Protein AF-A0A7J6HLE2-F1 (afdb_monomer)

Foldseek 3Di:
DDEDELCVLVPDDLCDAEDACAPVLHADENDQNNQQSQRHAYYHHAPNQRYEYEHDPDHGNYQHAYEHHHNYQYDYALCNQVRNVRHAYYECHNYPPPPPRVDVSSCVNNPRHNYYDYDD

Sequence (120 aa):
MSSTSPDSFMNLSTSLTSLHLSKTHLQGKLPENVLTLPNLQQLDLSYNTNLNGSFPQYNWSSPLKVLNLTDTGVVIDPYLCRKFKYLQVISLSGSNFNSVQLSPTFLDNCTQITSLDHFK

Secondary structure (DSSP, 8-state):
-PPPPGGGGGG--TT--EEE-TTS---EEPPGGGGG-TT--EEE-TT-TTEEEE--SS-------EEE-TT-EEEPPTTHHHH-TT--EEE-TTS---TT---THHHHT-TT--EEE---

Mean predicted aligned error: 8.01 Å

InterPro domains:
  IPR001611 Leucine-rich repeat [PF00560] (15-34)
  IPR032675 Leucine-rich repeat domain superfamily [G3DSA:3.80.10.10] (1-117)
  IPR046956 Receptor-like protein 23-like [PTHR48061] (1-117)

Solvent-accessible surface area (backbone atoms only — not comparable to full-atom values): 6534 Å² total; per-residue (Å²): 134,83,70,43,58,45,71,65,50,78,77,60,62,64,80,42,39,68,45,80,50,54,62,50,53,34,40,48,54,61,57,68,62,64,52,42,28,62,46,24,27,34,42,32,45,22,52,11,62,57,21,23,45,57,67,70,93,70,78,69,58,29,58,32,26,36,42,33,38,26,31,14,40,49,39,80,54,53,62,51,34,74,62,38,81,53,31,26,36,43,34,51,29,71,28,64,71,69,95,79,51,84,47,82,65,36,56,77,55,36,90,53,58,78,44,74,50,79,62,131

Nearest PDB structures (foldseek):
  5o0p-assembly2_B  TM=5.566E-01  e=3.408E-01  Mus musculus
  5xjx-assembly1_A  TM=4.684E-01  e=3.028E-01  Arabidopsis thaliana
  9fp6-assembly1_F  TM=5.080E-01  e=5.799E-01  Nicotiana benthamiana
  8rfh-assembly1_B  TM=6.473E-01  e=3.217E+00  Nicotiana benthamiana
  8xuq-assembly1_G  TM=5.013E-01  e=1.178E+00  Solanum lycopersicum

Organism: Cannabis sativa (NCBI:txid3483)

Radius of gyration: 13.58 Å; Cα contacts (8 Å, |Δi|>4): 259; chains: 1; bounding box: 22×38×29 Å

Structure (mmCIF, N/CA/C/O backbone):
data_AF-A0A7J6HLE2-F1
#
_entry.id   AF-A0A7J6HLE2-F1
#
loop_
_atom_site.group_PDB
_atom_site.id
_atom_site.type_symbol
_atom_site.label_atom_id
_atom_site.label_alt_id
_atom_site.label_comp_id
_atom_site.label_asym_id
_atom_site.label_entity_id
_atom_site.label_seq_id
_atom_site.pdbx_PDB_ins_code
_atom_site.Cartn_x
_atom_site.Cartn_y
_atom_site.Cartn_z
_atom_site.occupancy
_atom_site.B_iso_or_equiv
_atom_site.auth_seq_id
_atom_site.auth_comp_id
_atom_site.auth_asym_id
_atom_site.auth_atom_id
_atom_site.pdbx_PDB_model_num
ATOM 1 N N . MET A 1 1 ? 1.618 19.170 -18.648 1.00 43.53 1 MET A N 1
ATOM 2 C CA . MET A 1 1 ? 1.158 17.945 -17.961 1.00 43.53 1 MET A CA 1
ATOM 3 C C . MET A 1 1 ? 1.829 17.929 -16.600 1.00 43.53 1 MET A C 1
ATOM 5 O O . MET A 1 1 ? 3.049 18.002 -16.565 1.00 43.53 1 MET A O 1
ATOM 9 N N . SER A 1 2 ? 1.068 17.984 -15.506 1.00 59.25 2 SER A N 1
ATOM 10 C CA . SER A 1 2 ? 1.622 17.986 -14.146 1.00 59.25 2 SER A CA 1
ATOM 11 C C . SER A 1 2 ? 1.911 16.551 -13.716 1.00 59.25 2 SER A C 1
ATOM 13 O O . SER A 1 2 ? 0.985 15.747 -13.644 1.00 59.25 2 SER A O 1
ATOM 15 N N . SER A 1 3 ? 3.173 16.227 -13.449 1.00 63.03 3 SER A N 1
ATOM 16 C CA . SER A 1 3 ? 3.529 14.999 -12.744 1.00 63.03 3 SER A CA 1
ATOM 17 C C . SER A 1 3 ? 3.412 15.234 -11.240 1.00 63.03 3 SER A C 1
ATOM 19 O O . SER A 1 3 ? 3.841 16.267 -10.723 1.00 63.03 3 SER A O 1
ATOM 21 N N . THR A 1 4 ? 2.810 14.285 -10.531 1.00 66.69 4 THR A N 1
ATOM 22 C CA . THR A 1 4 ? 2.698 14.355 -9.072 1.00 66.69 4 THR A CA 1
ATOM 23 C C . THR A 1 4 ? 3.941 13.722 -8.460 1.00 66.69 4 THR A C 1
ATOM 25 O O . THR A 1 4 ? 4.216 12.543 -8.691 1.00 66.69 4 THR A O 1
ATOM 28 N N . SER A 1 5 ? 4.712 14.506 -7.698 1.00 73.75 5 SER A N 1
ATOM 29 C CA . SER A 1 5 ? 5.855 13.972 -6.950 1.00 73.75 5 SER A CA 1
ATOM 30 C C . SER A 1 5 ? 5.361 13.102 -5.788 1.00 73.75 5 SER A C 1
ATOM 32 O O . SER A 1 5 ? 4.410 13.502 -5.103 1.00 73.75 5 SER A O 1
ATOM 34 N N . PRO A 1 6 ? 6.026 11.972 -5.492 1.00 62.03 6 PRO A N 1
ATOM 35 C CA . PRO A 1 6 ? 5.777 11.213 -4.277 1.00 62.03 6 PRO A CA 1
ATOM 36 C C . PRO A 1 6 ? 6.068 12.005 -2.987 1.00 62.03 6 PRO A C 1
ATOM 38 O O . PRO A 1 6 ? 5.555 11.673 -1.926 1.00 62.03 6 PRO A O 1
ATOM 41 N N . ASP A 1 7 ? 6.770 13.136 -3.039 1.00 67.69 7 ASP A N 1
ATOM 42 C CA . ASP A 1 7 ? 6.886 14.026 -1.868 1.00 67.69 7 ASP A CA 1
ATOM 43 C C . ASP A 1 7 ? 5.518 14.503 -1.346 1.00 67.69 7 ASP A C 1
ATOM 45 O O . ASP A 1 7 ? 5.370 14.841 -0.172 1.00 67.69 7 ASP A O 1
ATOM 49 N N . SER A 1 8 ? 4.479 14.441 -2.186 1.00 68.94 8 SER A N 1
ATOM 50 C CA . SER A 1 8 ? 3.087 14.714 -1.806 1.00 68.94 8 SER A CA 1
ATOM 51 C C . SER A 1 8 ? 2.576 13.799 -0.682 1.00 68.94 8 SER A C 1
ATOM 53 O O . SER A 1 8 ? 1.631 14.159 0.017 1.00 68.94 8 SER A O 1
ATOM 55 N N . PHE A 1 9 ? 3.209 12.641 -0.461 1.00 71.31 9 PHE A N 1
ATOM 56 C CA . PHE A 1 9 ? 2.881 11.735 0.638 1.00 71.31 9 PHE A CA 1
ATOM 57 C C . PHE A 1 9 ? 3.367 12.258 2.009 1.00 71.31 9 PHE A C 1
ATOM 59 O O . PHE A 1 9 ? 2.854 11.819 3.036 1.00 71.31 9 PHE A O 1
ATOM 66 N N . MET A 1 10 ? 4.336 13.192 2.062 1.00 68.31 10 MET A N 1
ATOM 67 C CA . MET A 1 10 ? 4.954 13.674 3.318 1.00 68.31 10 MET A CA 1
ATOM 68 C C . MET A 1 10 ? 4.009 14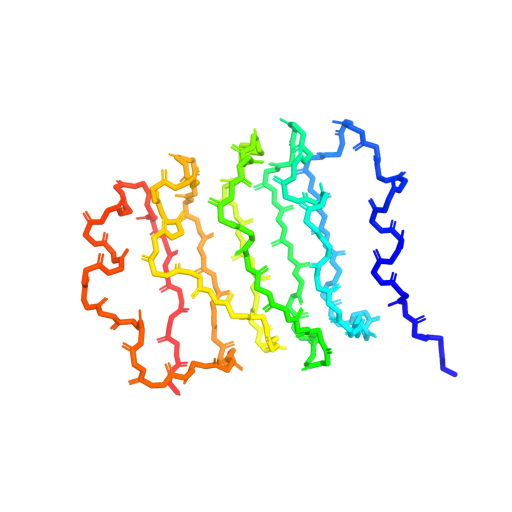.429 4.251 1.00 68.31 10 MET A C 1
ATOM 70 O O . MET A 1 10 ? 4.228 14.420 5.458 1.00 68.31 10 MET A O 1
ATOM 74 N N . ASN A 1 11 ? 2.943 15.022 3.715 1.00 73.44 11 ASN A N 1
ATOM 75 C CA . ASN A 1 11 ? 1.995 15.832 4.482 1.00 73.44 11 ASN A CA 1
ATOM 76 C C . ASN A 1 11 ? 0.611 15.180 4.604 1.00 73.44 11 ASN A C 1
ATOM 78 O O . ASN A 1 11 ? -0.380 15.866 4.857 1.00 73.44 11 ASN A O 1
ATOM 82 N N . LEU A 1 12 ? 0.512 13.864 4.390 1.00 82.00 12 LEU A N 1
ATOM 83 C CA . LEU A 1 12 ? -0.763 13.171 4.536 1.00 82.00 12 LEU A CA 1
ATOM 84 C C . LEU A 1 12 ? -1.208 13.134 5.996 1.00 82.00 12 LEU A C 1
ATOM 86 O O . LEU A 1 12 ? -0.423 12.882 6.910 1.00 82.00 12 LEU A O 1
ATOM 90 N N . SER A 1 13 ? -2.505 13.364 6.197 1.00 82.50 13 SER A N 1
ATOM 91 C CA . SER A 1 13 ? -3.113 13.321 7.521 1.00 82.50 13 SER A CA 1
ATOM 92 C C . SER A 1 13 ? -2.929 11.946 8.162 1.00 82.50 13 SER A C 1
ATOM 94 O O . SER A 1 13 ? -3.197 10.916 7.543 1.00 82.50 13 SER A O 1
ATOM 96 N N . THR A 1 14 ? -2.589 11.917 9.448 1.00 84.50 14 THR A N 1
ATOM 97 C CA . THR A 1 14 ? -2.580 10.682 10.246 1.00 84.50 14 THR A CA 1
ATOM 98 C C . THR A 1 14 ? -3.978 10.085 10.416 1.00 84.50 14 THR A C 1
ATOM 100 O O . THR A 1 14 ? -4.094 8.912 10.764 1.00 84.50 14 THR A O 1
ATOM 103 N N . SER A 1 15 ? -5.041 10.853 10.143 1.00 88.69 15 SER A N 1
ATOM 104 C CA . SER A 1 15 ? -6.426 10.368 10.115 1.00 88.69 15 SER A CA 1
ATOM 105 C C . SER A 1 15 ? -6.818 9.675 8.808 1.00 88.69 15 SER A C 1
ATOM 107 O O . SER A 1 15 ? -7.920 9.135 8.724 1.00 88.69 15 SER A O 1
ATOM 109 N N . LEU A 1 16 ? -5.958 9.697 7.783 1.00 91.50 16 LEU A N 1
ATOM 110 C CA . LEU A 1 16 ? -6.270 9.130 6.476 1.00 91.50 16 LEU A CA 1
ATOM 111 C C . LEU A 1 16 ? -6.495 7.617 6.584 1.00 91.50 16 LEU A C 1
ATOM 113 O O . LEU A 1 16 ? -5.628 6.881 7.054 1.00 91.50 16 LEU A O 1
ATOM 117 N N . THR A 1 17 ? -7.655 7.159 6.118 1.00 94.00 17 THR A N 1
ATOM 118 C CA . THR A 1 17 ? -8.030 5.738 6.129 1.00 94.00 17 THR A CA 1
ATOM 119 C C . THR A 1 17 ? -7.981 5.094 4.752 1.00 94.00 17 THR A C 1
ATOM 121 O O . THR A 1 17 ? -7.769 3.889 4.652 1.00 94.00 17 THR A O 1
ATOM 124 N N . SER A 1 18 ? -8.165 5.873 3.687 1.00 93.44 18 SER A N 1
ATOM 125 C CA . SER A 1 18 ? -8.162 5.386 2.307 1.00 93.44 18 SER A CA 1
ATOM 126 C C . SER A 1 18 ? -7.468 6.399 1.407 1.00 93.44 18 SER A C 1
ATOM 128 O O . SER A 1 18 ? -7.712 7.600 1.529 1.00 93.44 18 SER A O 1
ATOM 130 N N . LEU A 1 19 ? -6.612 5.916 0.510 1.00 92.56 19 LEU A N 1
ATOM 131 C CA . LEU A 1 19 ? -5.890 6.733 -0.456 1.00 92.56 19 LEU A CA 1
ATOM 132 C C . LEU A 1 19 ? -5.968 6.100 -1.840 1.00 92.56 19 LEU A C 1
ATOM 134 O O . LEU A 1 19 ? -5.420 5.022 -2.061 1.00 92.56 19 LEU A O 1
ATOM 138 N N . HIS A 1 20 ? -6.626 6.790 -2.768 1.00 93.50 20 HIS A N 1
ATOM 139 C CA . HIS A 1 20 ? -6.762 6.351 -4.153 1.00 93.50 20 HIS A CA 1
ATOM 140 C C . HIS A 1 20 ? -6.070 7.353 -5.072 1.00 93.50 20 HIS A C 1
ATOM 142 O O . HIS A 1 20 ? -6.513 8.491 -5.213 1.00 93.50 20 HIS A O 1
ATOM 148 N N . LEU A 1 21 ? -4.975 6.921 -5.684 1.00 91.94 21 LEU A N 1
ATOM 149 C CA . LEU A 1 21 ? -4.171 7.687 -6.632 1.00 91.94 21 LEU A CA 1
ATOM 150 C C . LEU A 1 21 ? -3.961 6.878 -7.917 1.00 91.94 21 LEU A C 1
ATOM 152 O O . LEU A 1 21 ? -2.904 6.924 -8.542 1.00 91.94 21 LEU A O 1
ATOM 156 N N . SER A 1 22 ? -4.970 6.103 -8.309 1.00 92.88 22 SER A N 1
ATOM 157 C CA . SER A 1 22 ? -4.946 5.369 -9.569 1.00 92.88 22 SER A CA 1
ATOM 158 C C . SER A 1 22 ? -4.866 6.335 -10.757 1.00 92.88 22 SER A C 1
ATOM 160 O O . SER A 1 22 ? -5.572 7.346 -10.780 1.00 92.88 22 SER A O 1
ATOM 162 N N . LYS A 1 23 ? -4.024 6.035 -11.755 1.00 92.75 23 LYS A N 1
ATOM 163 C CA . LYS A 1 23 ? -3.882 6.821 -13.005 1.00 92.75 23 LYS A CA 1
ATOM 164 C C . LYS A 1 23 ? -3.516 8.300 -12.803 1.00 92.75 23 LYS A C 1
ATOM 166 O O . LYS A 1 23 ? -3.808 9.142 -13.654 1.00 92.75 23 LYS A O 1
ATOM 171 N N . THR A 1 24 ? -2.839 8.650 -11.711 1.00 91.62 24 THR A N 1
ATOM 172 C CA . THR A 1 24 ? -2.442 10.042 -11.433 1.00 91.62 24 THR A CA 1
ATOM 173 C C . THR A 1 24 ? -1.069 10.412 -11.994 1.00 91.62 24 THR A C 1
ATOM 175 O O . THR A 1 24 ? -0.542 11.468 -11.653 1.00 91.62 24 THR A O 1
ATOM 178 N N . HIS A 1 25 ? -0.482 9.569 -12.851 1.00 89.75 25 HIS A N 1
ATOM 179 C CA . HIS A 1 25 ? 0.858 9.761 -13.421 1.00 89.75 25 HIS A CA 1
ATOM 180 C C . HIS A 1 25 ? 1.936 9.938 -12.335 1.00 89.75 25 HIS A C 1
ATOM 182 O O . HIS A 1 25 ? 2.887 10.706 -12.501 1.00 89.75 25 HIS A O 1
ATOM 188 N N . LEU A 1 26 ? 1.770 9.242 -11.202 1.00 88.50 26 LEU A N 1
ATOM 189 C CA . LEU A 1 26 ? 2.797 9.170 -10.167 1.00 88.50 26 LEU A CA 1
ATOM 190 C C . LEU A 1 26 ? 4.048 8.526 -10.757 1.00 88.50 26 LEU A C 1
ATOM 192 O O . LEU A 1 26 ? 3.983 7.536 -11.489 1.00 88.50 26 LEU A O 1
ATOM 196 N N . GLN A 1 27 ? 5.192 9.108 -10.427 1.00 87.81 27 GLN A N 1
ATOM 197 C CA . GLN A 1 27 ? 6.480 8.705 -10.967 1.00 87.81 27 GLN A CA 1
ATOM 198 C C . GLN A 1 27 ? 7.560 8.758 -9.892 1.00 87.81 27 GLN A C 1
ATOM 200 O O . GLN A 1 27 ? 7.459 9.528 -8.940 1.00 87.81 27 GLN A O 1
ATOM 205 N N . GLY A 1 28 ? 8.623 7.978 -10.073 1.00 87.00 28 GLY A N 1
ATOM 206 C CA . GLY A 1 28 ? 9.714 7.898 -9.104 1.00 87.00 28 GLY A CA 1
ATOM 207 C C . GLY A 1 28 ? 9.415 6.911 -7.980 1.00 87.00 28 GLY A C 1
ATOM 208 O O . GLY A 1 28 ? 8.582 6.022 -8.140 1.00 87.00 28 GLY A O 1
ATOM 209 N N . LYS A 1 29 ? 10.123 7.033 -6.854 1.00 85.44 29 LYS A N 1
ATOM 210 C CA . LYS A 1 29 ? 10.071 6.036 -5.778 1.00 85.44 29 LYS A CA 1
ATOM 211 C C . LYS A 1 29 ? 8.846 6.230 -4.888 1.00 85.44 29 LYS A C 1
ATOM 213 O O . LYS A 1 29 ? 8.621 7.338 -4.411 1.00 85.44 29 LYS A O 1
ATOM 218 N N . LEU A 1 30 ? 8.115 5.152 -4.607 1.00 82.94 30 LEU A N 1
ATOM 219 C CA . LEU A 1 30 ? 7.108 5.115 -3.545 1.00 82.94 30 LEU A CA 1
ATOM 220 C C . LEU A 1 30 ? 7.783 5.433 -2.197 1.00 82.94 30 LEU A C 1
ATOM 222 O O . LEU A 1 30 ? 8.685 4.692 -1.797 1.00 82.94 30 LEU A O 1
ATOM 226 N N . PRO A 1 31 ? 7.399 6.510 -1.494 1.00 75.12 31 PRO A N 1
ATOM 227 C CA . PRO A 1 31 ? 8.024 6.859 -0.236 1.00 75.12 31 PRO A CA 1
ATOM 228 C C . PRO A 1 31 ? 7.463 5.998 0.888 1.00 75.12 31 PRO A C 1
ATOM 230 O O . PRO A 1 31 ? 6.292 5.626 0.919 1.00 75.12 31 PRO A O 1
ATOM 233 N N . GLU A 1 32 ? 8.338 5.679 1.833 1.00 75.62 32 GLU A N 1
ATOM 234 C CA . GLU A 1 32 ? 8.076 4.714 2.901 1.00 75.62 32 GLU A CA 1
ATOM 235 C C . GLU A 1 32 ? 6.964 5.171 3.855 1.00 75.62 32 GLU A C 1
ATOM 237 O O . GLU A 1 32 ? 6.224 4.363 4.410 1.00 75.62 32 GLU A O 1
ATOM 242 N N . ASN A 1 33 ? 6.811 6.483 4.004 1.00 77.44 33 ASN A N 1
ATOM 243 C CA . ASN A 1 33 ? 5.898 7.125 4.939 1.00 77.44 33 ASN A CA 1
ATOM 244 C C . ASN A 1 33 ? 4.414 6.811 4.692 1.00 77.44 33 ASN A C 1
ATOM 246 O O . ASN A 1 33 ? 3.672 6.675 5.665 1.00 77.44 33 ASN A O 1
ATOM 250 N N . VAL A 1 34 ? 3.967 6.640 3.440 1.00 81.56 34 VAL A N 1
ATOM 251 C CA . VAL A 1 34 ? 2.555 6.318 3.147 1.00 81.56 34 VAL A CA 1
ATOM 252 C C . VAL A 1 34 ? 2.141 4.991 3.790 1.00 81.56 34 VAL A C 1
ATOM 254 O O . VAL A 1 34 ? 1.007 4.835 4.233 1.00 81.56 34 VAL A O 1
ATOM 257 N N . LEU A 1 35 ? 3.092 4.066 3.936 1.00 78.56 35 LEU A N 1
ATOM 258 C CA . LEU A 1 35 ? 2.898 2.747 4.540 1.00 78.56 35 LEU A CA 1
ATOM 259 C C . LEU A 1 35 ? 2.998 2.768 6.076 1.00 78.56 35 LEU A C 1
ATOM 261 O O . LEU A 1 35 ? 2.673 1.783 6.738 1.00 78.56 35 LEU A O 1
ATOM 265 N N . THR A 1 36 ? 3.427 3.894 6.650 1.00 80.94 36 THR A N 1
ATOM 266 C CA . THR A 1 36 ? 3.506 4.120 8.105 1.00 80.94 36 THR A CA 1
ATOM 267 C C . THR A 1 36 ? 2.294 4.867 8.663 1.00 80.94 36 THR A C 1
ATOM 269 O O . THR A 1 36 ? 2.198 5.076 9.873 1.00 80.94 36 THR A O 1
ATOM 272 N N . LEU A 1 37 ? 1.350 5.264 7.800 1.00 86.69 37 LEU A N 1
ATOM 273 C CA . LEU A 1 37 ? 0.139 5.964 8.215 1.00 86.69 37 LEU A CA 1
ATOM 274 C C . LEU A 1 37 ? -0.701 5.061 9.139 1.00 86.69 37 LEU A C 1
ATOM 276 O O . LEU A 1 37 ? -1.167 4.001 8.711 1.00 86.69 37 LEU A O 1
ATOM 280 N N . PRO A 1 38 ? -0.937 5.470 10.400 1.00 87.88 38 PRO A N 1
ATOM 281 C CA . PRO A 1 38 ? -1.417 4.573 11.454 1.00 87.88 38 P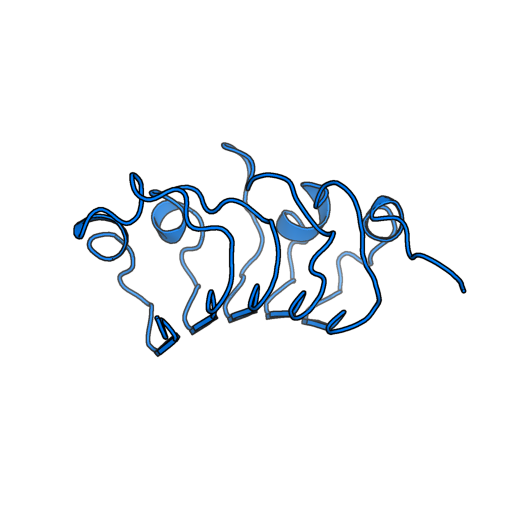RO A CA 1
ATOM 282 C C . PRO A 1 38 ? -2.869 4.126 11.271 1.00 87.88 38 PRO A C 1
ATOM 284 O O . PRO A 1 38 ? -3.290 3.156 11.890 1.00 87.88 38 PRO A O 1
ATOM 287 N N . ASN A 1 39 ? -3.637 4.826 10.435 1.00 90.69 39 ASN A N 1
ATOM 288 C CA . ASN A 1 39 ? -5.047 4.536 10.188 1.00 90.69 39 ASN A CA 1
ATOM 289 C C . ASN A 1 39 ? -5.329 4.093 8.750 1.00 90.69 39 ASN A C 1
ATOM 291 O O . ASN A 1 39 ? -6.482 3.790 8.438 1.00 90.69 39 ASN A O 1
ATOM 295 N N . LEU A 1 40 ? -4.311 4.037 7.883 1.00 91.88 40 LEU A N 1
ATOM 296 C CA . LEU A 1 40 ? -4.501 3.702 6.476 1.00 91.88 40 LEU A CA 1
ATOM 297 C C . LEU A 1 40 ? -4.915 2.233 6.341 1.00 91.88 40 LEU A C 1
ATOM 299 O O . LEU A 1 40 ? -4.229 1.340 6.828 1.00 91.88 40 LEU A O 1
ATOM 303 N N . GLN A 1 41 ? -6.049 1.999 5.688 1.00 92.94 41 GLN A N 1
ATOM 304 C CA . GLN A 1 41 ? -6.655 0.687 5.465 1.00 92.94 41 GLN A CA 1
ATOM 305 C C . GLN A 1 41 ? -6.732 0.331 3.979 1.00 92.94 41 GLN A C 1
ATOM 307 O O . GLN A 1 41 ? -6.702 -0.853 3.647 1.00 92.94 41 GLN A O 1
ATOM 312 N N . GLN A 1 42 ? -6.826 1.324 3.092 1.00 93.69 42 GLN A N 1
ATOM 313 C CA . GLN A 1 42 ? -6.911 1.108 1.648 1.00 93.69 42 GLN A CA 1
ATOM 314 C C . GLN A 1 42 ? -5.902 1.986 0.916 1.00 93.69 42 GLN A C 1
ATOM 316 O O . GLN A 1 42 ? -5.854 3.197 1.136 1.00 93.69 42 GLN A O 1
ATOM 321 N N . LEU A 1 43 ? -5.111 1.370 0.042 1.00 92.12 43 LEU A N 1
ATOM 322 C CA . LEU A 1 43 ? -4.140 2.053 -0.799 1.00 92.12 43 LEU A CA 1
ATOM 323 C C . LEU A 1 43 ? -4.264 1.548 -2.235 1.00 92.12 43 LEU A C 1
ATOM 325 O O . LEU A 1 43 ? -3.982 0.383 -2.514 1.00 92.12 43 LEU A O 1
ATOM 329 N N . ASP A 1 44 ? -4.657 2.440 -3.138 1.00 93.62 44 ASP A N 1
ATOM 330 C CA . ASP A 1 44 ? -4.703 2.176 -4.573 1.00 93.62 44 ASP A CA 1
ATOM 331 C C . ASP A 1 44 ? -3.752 3.121 -5.308 1.00 93.62 44 ASP A C 1
ATOM 333 O O . ASP A 1 44 ? -3.967 4.333 -5.346 1.00 93.62 44 ASP A O 1
ATOM 337 N N . LEU A 1 45 ? -2.693 2.553 -5.883 1.00 92.12 45 LEU A N 1
ATOM 338 C CA . LEU A 1 45 ? -1.697 3.253 -6.696 1.00 92.12 45 LEU A CA 1
ATOM 339 C C . LEU A 1 45 ? -1.662 2.716 -8.129 1.00 92.12 45 LEU A C 1
ATOM 341 O O . LEU A 1 45 ? -0.681 2.935 -8.841 1.00 92.12 45 LEU A O 1
ATOM 345 N N . SER A 1 46 ? -2.705 1.999 -8.545 1.00 92.56 46 SER A N 1
ATOM 346 C CA . SER A 1 46 ? -2.737 1.297 -9.823 1.00 92.56 46 SER A CA 1
ATOM 347 C C . SER A 1 46 ? -2.546 2.218 -11.032 1.00 92.56 46 SER A C 1
ATOM 349 O O . SER A 1 46 ? -2.854 3.411 -10.998 1.00 92.56 46 SER A O 1
ATOM 351 N N . TYR A 1 47 ? -2.048 1.657 -12.134 1.00 92.62 47 TYR A N 1
ATOM 352 C CA . TYR A 1 47 ? -1.843 2.348 -13.407 1.00 92.62 47 TYR A CA 1
ATOM 353 C C . TYR A 1 47 ? -0.949 3.594 -13.295 1.00 92.62 47 TYR A C 1
ATOM 355 O O . TYR A 1 47 ? -1.144 4.591 -13.995 1.00 92.62 47 TYR A O 1
ATOM 363 N N . ASN A 1 48 ? 0.044 3.541 -12.409 1.00 91.19 48 ASN A N 1
ATOM 364 C CA . ASN A 1 48 ? 1.143 4.497 -12.358 1.00 91.19 48 ASN A CA 1
ATOM 365 C C . ASN A 1 48 ? 2.422 3.779 -12.791 1.00 91.19 48 ASN A C 1
ATOM 367 O O . ASN A 1 48 ? 3.258 3.403 -11.974 1.00 91.19 48 ASN A O 1
ATOM 371 N N . THR A 1 49 ? 2.575 3.577 -14.097 1.00 90.25 49 THR A N 1
ATOM 372 C CA . THR A 1 49 ? 3.630 2.726 -14.678 1.00 90.25 49 THR A CA 1
ATOM 373 C C . THR A 1 49 ? 5.050 3.211 -14.377 1.00 90.25 49 THR A C 1
ATOM 375 O O . THR A 1 49 ? 5.985 2.416 -14.351 1.00 90.25 49 THR A O 1
ATOM 378 N N . ASN A 1 50 ? 5.216 4.513 -14.128 1.00 89.19 50 ASN A N 1
ATOM 379 C CA . ASN A 1 50 ? 6.501 5.134 -13.796 1.00 89.19 50 ASN A CA 1
ATOM 380 C C . ASN A 1 50 ? 6.776 5.189 -12.282 1.00 89.19 50 ASN A C 1
ATOM 382 O O . ASN A 1 50 ? 7.839 5.667 -11.872 1.00 89.19 50 ASN A O 1
ATOM 386 N N . LEU A 1 51 ? 5.831 4.739 -11.449 1.00 88.56 51 LEU A N 1
ATOM 387 C CA . LEU A 1 51 ? 6.033 4.563 -10.016 1.00 88.56 51 LEU A CA 1
ATOM 388 C C . LEU A 1 51 ? 6.884 3.313 -9.799 1.00 88.56 51 LEU A C 1
ATOM 390 O O . LEU A 1 51 ? 6.541 2.231 -10.261 1.00 88.56 51 LEU A O 1
ATOM 394 N N . ASN A 1 52 ? 7.994 3.460 -9.092 1.00 85.62 52 ASN A N 1
ATOM 395 C CA . ASN A 1 52 ? 8.939 2.395 -8.806 1.00 85.62 52 ASN A CA 1
ATOM 396 C C . ASN A 1 52 ? 9.347 2.412 -7.329 1.00 85.62 52 ASN A C 1
ATOM 398 O O . ASN A 1 52 ? 8.757 3.107 -6.502 1.00 85.62 52 ASN A O 1
ATOM 402 N N . GLY A 1 53 ? 10.353 1.617 -6.983 1.00 79.06 53 GLY A N 1
ATOM 403 C CA . GLY A 1 53 ? 10.841 1.484 -5.618 1.00 79.06 53 GLY A CA 1
ATOM 404 C C . GLY A 1 53 ? 10.470 0.138 -5.021 1.00 79.06 53 GLY A C 1
ATOM 405 O O . GLY A 1 53 ? 9.986 -0.758 -5.709 1.00 79.06 53 GLY A O 1
ATOM 406 N N . SER A 1 54 ? 10.753 -0.008 -3.739 1.00 73.56 54 SER A N 1
ATOM 407 C CA . SER A 1 54 ? 10.558 -1.250 -3.010 1.00 73.56 54 SER A CA 1
ATOM 408 C C . SER A 1 54 ? 9.915 -0.959 -1.675 1.00 73.56 54 SER A C 1
ATOM 410 O O . SER A 1 54 ? 10.171 0.064 -1.044 1.00 73.56 54 SER A O 1
ATOM 412 N N . PHE A 1 55 ? 9.135 -1.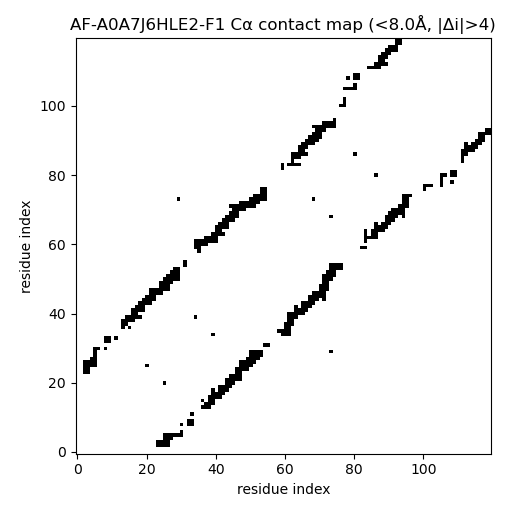919 -1.222 1.00 72.06 55 PHE A N 1
ATOM 413 C CA . PHE A 1 55 ? 8.622 -1.957 0.131 1.00 72.06 55 PHE A CA 1
ATOM 414 C C . PHE A 1 55 ? 9.782 -2.004 1.148 1.00 72.06 55 PHE A C 1
ATOM 416 O O . PHE A 1 55 ? 10.632 -2.892 1.042 1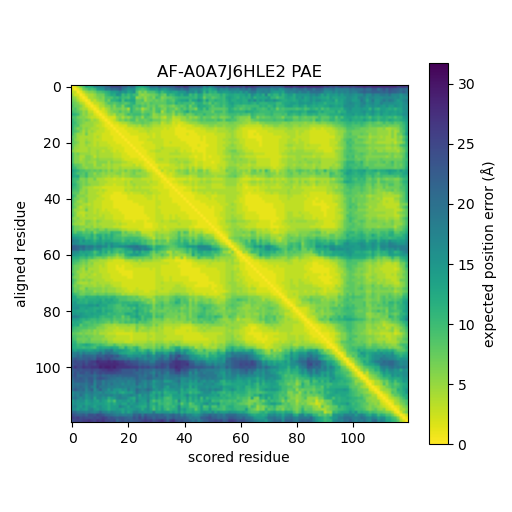.00 72.06 55 PHE A O 1
ATOM 423 N N . PRO A 1 56 ? 9.864 -1.072 2.120 1.00 62.94 56 PRO A N 1
ATOM 424 C CA . PRO A 1 56 ? 10.972 -1.047 3.068 1.00 62.94 56 PRO A CA 1
ATOM 425 C C . PRO A 1 56 ? 10.988 -2.286 3.964 1.00 62.94 56 PRO A C 1
ATOM 427 O O . PRO A 1 56 ? 9.959 -2.910 4.254 1.00 62.94 56 PRO A O 1
ATOM 430 N N . GLN A 1 57 ? 12.184 -2.659 4.424 1.00 61.03 57 GLN A N 1
ATOM 431 C CA . GLN A 1 57 ? 12.362 -3.865 5.232 1.00 61.03 57 GLN A CA 1
ATOM 432 C C . GLN A 1 57 ? 11.775 -3.752 6.650 1.00 61.03 57 GLN A C 1
ATOM 434 O O . GLN A 1 57 ? 11.437 -4.786 7.225 1.00 61.03 57 GLN A O 1
ATOM 439 N N . TYR A 1 58 ? 11.577 -2.538 7.179 1.00 58.72 58 TYR A N 1
ATOM 440 C CA . TYR A 1 58 ? 11.252 -2.298 8.589 1.00 58.72 58 TYR A CA 1
ATOM 441 C C . TYR A 1 58 ? 10.069 -1.319 8.774 1.00 58.72 58 TYR A C 1
ATOM 443 O O . TYR A 1 58 ? 9.792 -0.503 7.900 1.00 58.72 58 TYR A O 1
ATOM 451 N N . ASN A 1 59 ? 9.404 -1.398 9.937 1.00 58.34 59 ASN A N 1
ATOM 452 C CA . ASN A 1 59 ? 8.453 -0.414 10.496 1.00 58.34 59 ASN A CA 1
ATOM 453 C C . ASN A 1 59 ? 7.096 -0.222 9.798 1.00 58.34 59 ASN A C 1
ATOM 455 O O . ASN A 1 59 ? 6.712 0.902 9.483 1.00 58.34 59 ASN A O 1
ATOM 459 N N . TRP A 1 60 ? 6.322 -1.293 9.601 1.00 70.50 60 TRP A N 1
ATOM 460 C CA . TRP A 1 60 ? 4.942 -1.155 9.110 1.00 70.50 60 TRP A CA 1
ATOM 461 C C . TRP A 1 60 ? 3.963 -1.179 10.271 1.00 70.50 60 TRP A C 1
ATOM 463 O O . TRP A 1 60 ? 3.857 -2.168 10.994 1.00 70.50 60 TRP A O 1
ATOM 473 N N . SER A 1 61 ? 3.265 -0.065 10.443 1.00 68.19 61 SER A N 1
ATOM 474 C CA . SER A 1 61 ? 2.244 0.138 11.473 1.00 68.19 61 SER A CA 1
ATOM 475 C C . SER A 1 61 ? 0.845 0.305 10.886 1.00 68.19 61 SER A C 1
ATOM 477 O O . SER A 1 61 ? -0.129 0.286 11.637 1.00 68.19 61 SER A O 1
ATOM 479 N N . SER A 1 62 ? 0.727 0.465 9.565 1.00 78.88 62 SER A N 1
ATOM 480 C CA . SER A 1 62 ? -0.561 0.662 8.910 1.00 78.88 62 SER A CA 1
ATOM 481 C C . SER A 1 62 ? -1.441 -0.594 9.035 1.00 78.88 62 SER A C 1
ATOM 483 O O . SER A 1 62 ? -0.984 -1.703 8.733 1.00 78.88 62 SER A O 1
ATOM 485 N N . PRO A 1 63 ? -2.721 -0.453 9.430 1.00 88.25 63 PRO A N 1
ATOM 486 C CA . PRO A 1 63 ? -3.703 -1.535 9.445 1.00 88.25 63 PRO A CA 1
ATOM 487 C C . PRO A 1 63 ? -4.242 -1.819 8.031 1.00 88.25 63 PRO A C 1
ATOM 489 O O . PRO A 1 63 ? -5.453 -1.951 7.836 1.00 88.25 63 PRO A O 1
ATOM 492 N N . LEU A 1 64 ? -3.349 -1.878 7.037 1.00 88.38 64 LEU A N 1
ATOM 493 C CA . LEU A 1 64 ? -3.699 -1.990 5.627 1.00 88.38 64 LEU A CA 1
ATOM 494 C C . LEU A 1 64 ? -4.441 -3.303 5.355 1.00 88.38 64 LEU A C 1
ATOM 496 O O . LEU A 1 64 ? -3.964 -4.382 5.705 1.00 88.38 64 LEU A O 1
ATOM 500 N N . LYS A 1 65 ? -5.605 -3.191 4.714 1.00 90.19 65 LYS A N 1
ATOM 501 C CA . LYS A 1 65 ? -6.485 -4.302 4.325 1.00 90.19 65 LYS A CA 1
ATOM 502 C C . LYS A 1 65 ? -6.517 -4.506 2.819 1.00 90.19 65 LYS A C 1
ATOM 504 O O . LYS A 1 65 ? -6.606 -5.644 2.368 1.00 90.19 65 LYS A O 1
ATOM 509 N N . VAL A 1 66 ? -6.448 -3.415 2.059 1.00 90.75 66 VAL A N 1
ATOM 510 C CA . VAL A 1 66 ? -6.538 -3.421 0.597 1.00 90.75 66 VAL A CA 1
ATOM 511 C C . VAL A 1 66 ? -5.324 -2.712 0.016 1.00 90.75 66 VAL A C 1
ATOM 513 O O . VAL A 1 66 ? -5.067 -1.553 0.348 1.00 90.75 66 VAL A O 1
ATOM 516 N N . LEU A 1 67 ? -4.597 -3.408 -0.857 1.00 88.94 67 LEU A N 1
ATOM 517 C CA . LEU A 1 67 ? -3.444 -2.881 -1.580 1.00 88.94 67 LEU A CA 1
ATOM 518 C C . LEU A 1 67 ? -3.573 -3.186 -3.074 1.00 88.94 67 LEU A C 1
ATOM 520 O O . LEU A 1 67 ? -3.525 -4.347 -3.478 1.00 88.94 67 LEU A O 1
ATOM 524 N N . ASN A 1 68 ? -3.689 -2.146 -3.895 1.00 90.50 68 ASN A N 1
ATOM 525 C CA . ASN A 1 68 ? -3.715 -2.274 -5.348 1.00 90.50 68 ASN A CA 1
ATOM 526 C C . ASN A 1 68 ? -2.505 -1.573 -5.973 1.00 90.50 68 ASN A C 1
ATOM 528 O O . ASN A 1 68 ? -2.339 -0.358 -5.857 1.00 90.50 68 ASN A O 1
ATOM 532 N N . LEU A 1 69 ? -1.665 -2.362 -6.639 1.00 88.62 69 LEU A N 1
ATOM 533 C CA . LEU A 1 69 ? -0.435 -1.931 -7.307 1.00 88.62 69 LEU A CA 1
ATOM 534 C C . LEU A 1 69 ? -0.401 -2.355 -8.777 1.00 88.62 69 LEU A C 1
ATOM 536 O O . LEU A 1 69 ? 0.670 -2.355 -9.387 1.00 88.62 69 LEU A O 1
ATOM 540 N N . THR A 1 70 ? -1.563 -2.703 -9.333 1.00 89.75 70 THR A N 1
ATOM 541 C CA . THR A 1 70 ? -1.725 -3.098 -10.736 1.00 89.75 70 THR A CA 1
ATOM 542 C C . THR A 1 70 ? -1.034 -2.098 -11.664 1.00 89.75 70 THR A C 1
ATOM 544 O O . THR A 1 70 ? -1.209 -0.896 -11.482 1.00 89.75 70 THR A O 1
ATOM 547 N N . ASP A 1 71 ? -0.260 -2.560 -12.644 1.00 90.00 71 ASP A N 1
ATOM 548 C CA . ASP A 1 71 ? 0.468 -1.716 -13.605 1.00 90.00 71 ASP A CA 1
ATOM 549 C C . ASP A 1 71 ? 1.359 -0.641 -12.941 1.00 90.00 71 ASP A C 1
ATOM 551 O O . ASP A 1 71 ? 1.341 0.543 -13.298 1.00 90.00 71 ASP A O 1
ATOM 555 N N . THR A 1 72 ? 2.154 -1.053 -11.948 1.00 88.06 72 THR A N 1
ATOM 556 C CA . THR A 1 72 ? 3.213 -0.232 -11.334 1.00 88.06 72 THR A CA 1
ATOM 557 C C . THR A 1 72 ? 4.572 -0.933 -11.393 1.00 88.06 72 THR A C 1
ATOM 559 O O . THR A 1 72 ? 4.668 -2.158 -11.430 1.00 88.06 72 THR A O 1
ATOM 562 N N . GLY A 1 73 ? 5.659 -0.164 -11.356 1.00 86.88 73 GLY A N 1
ATOM 563 C CA . GLY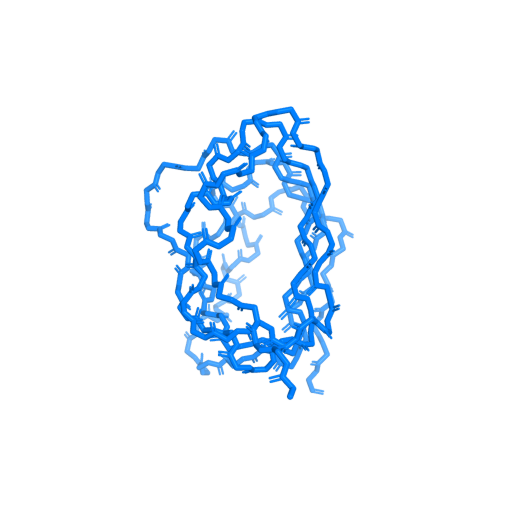 A 1 73 ? 7.027 -0.679 -11.255 1.00 86.88 73 GLY A CA 1
ATOM 564 C C . GLY A 1 73 ? 7.491 -0.955 -9.819 1.00 86.88 73 GLY A C 1
ATOM 565 O O . GLY A 1 73 ? 8.698 -1.056 -9.589 1.00 86.88 73 GLY A O 1
ATOM 566 N N . VAL A 1 74 ? 6.580 -1.005 -8.839 1.00 82.50 74 VAL A N 1
ATOM 567 C CA . VAL A 1 74 ? 6.922 -1.229 -7.426 1.00 82.50 74 VAL A CA 1
ATOM 568 C C . VAL A 1 74 ? 7.267 -2.701 -7.198 1.00 82.50 74 VAL A C 1
ATOM 570 O O . VAL A 1 74 ? 6.487 -3.597 -7.509 1.00 82.50 74 VAL A O 1
ATOM 573 N N . VAL A 1 75 ? 8.439 -2.949 -6.615 1.00 77.88 75 VAL A N 1
ATOM 574 C CA . VAL A 1 75 ? 8.931 -4.292 -6.297 1.00 77.88 75 VAL A CA 1
ATOM 575 C C . VAL A 1 75 ? 8.391 -4.740 -4.940 1.00 77.88 75 VAL A C 1
ATOM 577 O O . VAL A 1 75 ? 8.605 -4.079 -3.918 1.00 77.88 75 VAL A O 1
ATOM 580 N N . ILE A 1 76 ? 7.715 -5.889 -4.935 1.00 73.94 76 ILE A N 1
ATOM 581 C CA . ILE A 1 76 ? 7.129 -6.517 -3.747 1.00 73.94 76 ILE A CA 1
ATOM 582 C C . ILE A 1 76 ? 8.158 -7.408 -3.049 1.00 73.94 76 ILE A C 1
ATOM 584 O O . ILE A 1 76 ? 8.786 -8.259 -3.673 1.00 73.94 76 ILE A O 1
ATOM 588 N N . ASP A 1 77 ? 8.304 -7.226 -1.736 1.00 72.38 77 ASP A N 1
ATOM 589 C CA . ASP A 1 77 ? 9.110 -8.097 -0.875 1.00 72.38 77 ASP A CA 1
ATOM 590 C C . ASP A 1 77 ? 8.411 -9.465 -0.714 1.00 72.38 77 ASP A C 1
ATOM 592 O O . ASP A 1 77 ? 7.234 -9.487 -0.352 1.00 72.38 77 ASP A O 1
ATOM 596 N N . PRO A 1 78 ? 9.089 -10.612 -0.914 1.00 65.19 78 PRO A N 1
ATOM 597 C CA . PRO A 1 78 ? 8.499 -11.939 -0.721 1.00 65.19 78 PRO A CA 1
ATOM 598 C C . PRO A 1 78 ? 7.942 -12.196 0.690 1.00 65.19 78 PRO A C 1
ATOM 600 O O . PRO A 1 78 ? 7.151 -13.116 0.883 1.00 65.19 78 PRO A O 1
ATOM 603 N N . TYR A 1 79 ? 8.329 -11.395 1.686 1.00 66.44 79 TYR A N 1
ATOM 604 C CA . TYR A 1 79 ? 7.821 -11.489 3.056 1.00 66.44 79 TYR A CA 1
ATOM 605 C C . TYR A 1 79 ? 6.729 -10.454 3.381 1.00 66.44 79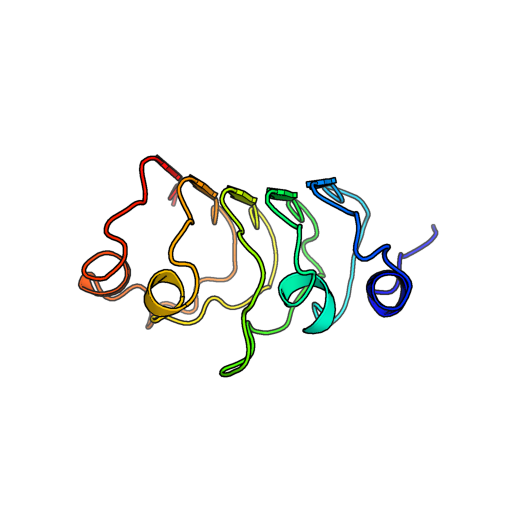 TYR A C 1
ATOM 607 O O . TYR A 1 79 ? 6.418 -10.252 4.559 1.00 66.44 79 TYR A O 1
ATOM 615 N N . LEU A 1 80 ? 6.124 -9.817 2.366 1.00 70.81 80 LEU A N 1
ATOM 616 C CA . LEU A 1 80 ? 5.077 -8.789 2.495 1.00 70.81 80 LEU A CA 1
ATOM 617 C C . LEU A 1 80 ? 3.991 -9.165 3.518 1.00 70.81 80 LEU A C 1
ATOM 619 O O . LEU A 1 80 ? 3.607 -8.367 4.374 1.00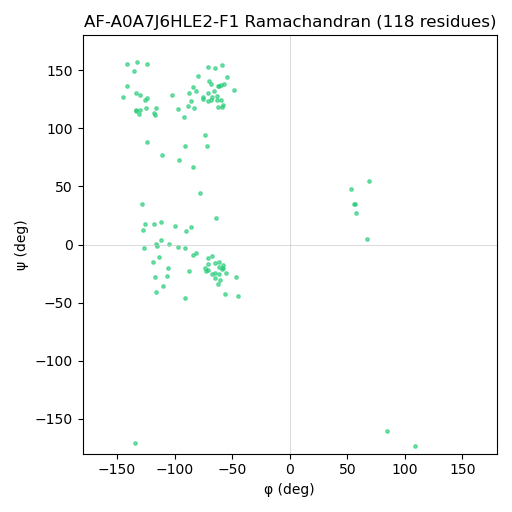 70.81 80 LEU A O 1
ATOM 623 N N . CYS A 1 81 ? 3.536 -10.413 3.471 1.00 67.50 81 CYS A N 1
ATOM 624 C CA . CYS A 1 81 ? 2.448 -10.902 4.307 1.00 67.50 81 CYS A CA 1
ATOM 625 C C . CYS A 1 81 ? 2.798 -11.110 5.778 1.00 67.50 81 CYS A C 1
ATOM 627 O O . CYS A 1 81 ? 1.912 -11.051 6.625 1.00 67.50 81 CYS A O 1
ATOM 629 N N . ARG A 1 82 ? 4.082 -11.288 6.122 1.00 68.31 82 ARG A N 1
ATOM 630 C CA . ARG A 1 82 ? 4.497 -11.265 7.536 1.00 68.31 82 ARG A CA 1
ATOM 631 C C . ARG A 1 82 ? 4.336 -9.878 8.147 1.00 68.31 82 ARG A C 1
ATOM 633 O O . ARG A 1 82 ? 4.206 -9.761 9.364 1.00 68.31 82 ARG A O 1
ATOM 640 N N . LYS A 1 83 ? 4.368 -8.839 7.311 1.00 70.19 83 LYS A N 1
ATOM 641 C CA . LYS A 1 83 ? 4.323 -7.442 7.738 1.00 70.19 83 LYS A CA 1
ATOM 642 C C . LYS A 1 83 ? 2.889 -6.921 7.805 1.00 70.19 83 LYS A C 1
ATOM 644 O O . LYS A 1 83 ? 2.514 -6.335 8.817 1.00 70.19 83 LYS A O 1
ATOM 649 N N . PHE A 1 84 ? 2.058 -7.186 6.794 1.00 73.88 84 PHE A N 1
ATOM 650 C CA . PHE A 1 84 ? 0.655 -6.760 6.805 1.00 73.88 84 PHE A CA 1
ATOM 651 C C . PHE A 1 84 ? -0.278 -7.821 7.400 1.00 73.88 84 PHE A C 1
ATOM 653 O O . PHE A 1 84 ? -0.925 -8.588 6.691 1.00 73.88 84 PHE A O 1
ATOM 660 N N . LYS A 1 85 ? -0.404 -7.815 8.731 1.00 74.94 85 LYS A N 1
ATOM 661 C CA . LYS A 1 85 ? -1.254 -8.764 9.478 1.00 74.94 85 LYS A CA 1
ATOM 662 C C . LYS A 1 85 ? -2.748 -8.693 9.142 1.00 74.94 85 LYS A C 1
ATOM 664 O O . LYS A 1 85 ? -3.480 -9.626 9.455 1.00 74.94 85 LYS A O 1
ATOM 669 N N . TYR A 1 86 ? -3.195 -7.583 8.563 1.00 81.75 86 TYR A N 1
ATOM 670 C CA . TYR A 1 86 ? -4.602 -7.319 8.265 1.00 81.75 86 TYR A CA 1
ATOM 671 C C . TYR A 1 86 ? -4.906 -7.308 6.767 1.00 81.75 86 TYR A C 1
ATOM 673 O O . TYR A 1 86 ? -6.044 -7.013 6.403 1.00 81.75 86 TYR A O 1
ATOM 681 N N . LEU A 1 87 ? -3.924 -7.612 5.908 1.00 83.06 87 LEU A N 1
ATOM 682 C CA . LEU A 1 87 ? -4.127 -7.575 4.464 1.00 83.06 87 LEU A CA 1
ATOM 683 C C . LEU A 1 87 ? -5.100 -8.673 4.047 1.00 83.06 87 LEU A C 1
ATOM 685 O O . LEU A 1 87 ? -4.907 -9.842 4.375 1.00 83.06 87 LEU A O 1
ATOM 689 N N . GLN A 1 88 ? -6.133 -8.271 3.319 1.00 86.50 88 GLN A N 1
ATOM 690 C CA . GLN A 1 88 ? -7.209 -9.136 2.844 1.00 86.50 88 GLN A CA 1
ATOM 691 C C . GLN A 1 88 ? -7.222 -9.195 1.321 1.00 86.50 88 GLN A C 1
ATOM 693 O O . GLN A 1 88 ? -7.392 -10.263 0.742 1.00 86.50 88 GLN A O 1
ATOM 698 N N . VAL A 1 89 ? -7.007 -8.050 0.674 1.00 86.31 89 VAL A N 1
ATOM 699 C CA . VAL A 1 89 ? -7.077 -7.919 -0.780 1.00 86.31 89 VAL A CA 1
ATOM 700 C C . VAL A 1 89 ? -5.764 -7.362 -1.297 1.00 86.31 89 VAL A C 1
ATOM 702 O O . VAL A 1 89 ? -5.314 -6.301 -0.853 1.00 86.31 89 VAL A O 1
ATOM 705 N N . ILE A 1 90 ? -5.170 -8.072 -2.253 1.00 84.94 90 ILE A N 1
ATOM 706 C CA . ILE A 1 90 ? -3.969 -7.623 -2.946 1.00 84.94 90 ILE A CA 1
ATOM 707 C C . ILE A 1 90 ? -4.108 -7.818 -4.461 1.00 84.94 90 ILE A C 1
ATOM 709 O O . ILE A 1 90 ? -4.460 -8.898 -4.938 1.00 84.94 90 ILE A O 1
ATOM 713 N N . SER A 1 91 ? -3.814 -6.760 -5.216 1.00 87.50 91 SER A N 1
ATOM 714 C CA . SER A 1 91 ? -3.857 -6.759 -6.682 1.00 87.50 91 SER A CA 1
ATOM 715 C C . SER A 1 91 ? -2.505 -6.310 -7.228 1.00 87.50 91 SER A C 1
ATOM 717 O O . SER A 1 91 ? -2.072 -5.188 -6.960 1.00 87.50 91 SER A O 1
ATOM 719 N N . LEU A 1 92 ? -1.832 -7.197 -7.968 1.00 82.06 92 LEU A N 1
ATOM 720 C CA . LEU A 1 92 ? -0.452 -7.008 -8.450 1.00 82.06 92 LEU A CA 1
ATOM 721 C C . LEU A 1 92 ? -0.310 -7.222 -9.971 1.00 82.06 92 LEU A C 1
ATOM 723 O O . LEU A 1 92 ? 0.797 -7.371 -10.479 1.00 82.06 9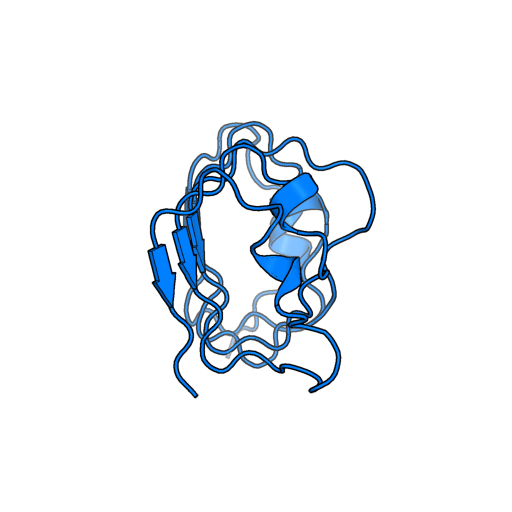2 LEU A O 1
ATOM 727 N N . SER A 1 93 ? -1.421 -7.297 -10.708 1.00 82.38 93 SER A N 1
ATOM 728 C CA . SER A 1 93 ? -1.412 -7.587 -12.149 1.00 82.38 93 SER A CA 1
ATOM 729 C C . SER A 1 93 ? -0.565 -6.571 -12.926 1.00 82.38 93 SER A C 1
ATOM 731 O O . SER A 1 93 ? -0.627 -5.379 -12.647 1.00 82.38 93 SER A O 1
ATOM 733 N N . GLY A 1 94 ? 0.234 -7.019 -13.897 1.00 74.00 94 GLY A N 1
ATOM 734 C CA . GLY A 1 94 ? 1.047 -6.118 -14.728 1.00 74.00 94 GLY A CA 1
ATOM 735 C C . GLY A 1 94 ? 2.185 -5.379 -14.002 1.00 74.00 94 GLY A C 1
ATOM 736 O O . GLY A 1 94 ? 2.871 -4.559 -14.612 1.00 74.00 94 GLY A O 1
ATOM 737 N N . SER A 1 95 ? 2.437 -5.659 -12.716 1.00 66.62 95 SER A N 1
ATOM 738 C CA . SER A 1 95 ? 3.631 -5.163 -12.026 1.00 66.62 95 SER A CA 1
ATOM 739 C C . SER A 1 95 ? 4.896 -5.869 -12.527 1.00 66.62 95 SER A C 1
ATOM 741 O O . SER A 1 95 ? 4.846 -7.008 -12.991 1.00 66.62 95 SER A O 1
ATOM 743 N N . ASN A 1 96 ? 6.057 -5.211 -12.440 1.00 58.84 96 ASN A N 1
ATOM 744 C CA . ASN A 1 96 ? 7.325 -5.788 -12.902 1.00 58.84 96 ASN A CA 1
ATOM 745 C C . ASN A 1 96 ? 7.798 -6.913 -11.960 1.00 58.84 96 ASN A C 1
ATOM 747 O O . ASN A 1 96 ? 8.583 -6.699 -11.032 1.00 58.84 96 ASN A O 1
ATOM 751 N N . PHE A 1 97 ? 7.285 -8.122 -12.183 1.00 55.53 97 PHE A N 1
ATOM 752 C CA . PHE A 1 97 ? 7.742 -9.334 -11.523 1.00 55.53 97 PHE A CA 1
ATOM 753 C C . PHE A 1 97 ? 9.094 -9.731 -12.113 1.00 55.53 97 PHE A C 1
ATOM 755 O O . PHE A 1 97 ? 9.163 -10.457 -13.105 1.00 55.53 97 PHE A O 1
ATOM 762 N N . ASN A 1 98 ? 10.193 -9.309 -11.484 1.00 48.84 98 ASN A N 1
ATOM 763 C CA . ASN A 1 98 ? 11.445 -10.024 -11.702 1.00 48.84 98 ASN A CA 1
ATOM 764 C C . ASN A 1 98 ? 11.197 -11.483 -11.295 1.00 48.84 98 ASN A C 1
ATOM 766 O O . ASN A 1 98 ? 10.804 -11.774 -10.164 1.00 48.84 98 ASN A O 1
ATOM 770 N N . SER A 1 99 ? 11.374 -12.381 -12.258 1.00 44.47 99 SER A N 1
ATOM 771 C CA . SER A 1 99 ? 10.908 -13.772 -12.338 1.00 44.47 99 SER A CA 1
ATOM 772 C C . SER A 1 99 ? 11.470 -14.744 -11.283 1.00 44.47 99 SER A C 1
ATOM 774 O O . SER A 1 99 ? 11.514 -15.948 -11.514 1.00 44.47 99 SER A O 1
ATOM 776 N N . VAL A 1 100 ? 11.931 -14.242 -10.135 1.00 42.75 100 VAL A N 1
ATOM 777 C CA . VAL A 1 100 ? 12.698 -14.974 -9.116 1.00 42.75 100 VAL A CA 1
ATOM 778 C C . VAL A 1 100 ? 11.974 -15.034 -7.758 1.00 42.75 100 VAL A C 1
ATOM 780 O O . VAL A 1 100 ? 12.349 -15.852 -6.924 1.00 42.75 100 VAL A O 1
ATOM 783 N N . GLN A 1 101 ? 10.937 -14.218 -7.501 1.00 50.34 101 GLN A N 1
ATOM 784 C CA . GLN A 1 101 ? 10.544 -13.921 -6.108 1.00 50.34 101 GLN A CA 1
ATOM 785 C C . GLN A 1 101 ? 9.082 -14.151 -5.694 1.00 50.34 101 GLN A C 1
ATOM 787 O O . GLN A 1 101 ? 8.788 -14.068 -4.503 1.00 50.34 101 GLN A O 1
ATOM 792 N N . LEU A 1 102 ? 8.188 -14.558 -6.600 1.00 52.34 102 LEU A N 1
ATOM 793 C CA . LEU A 1 102 ? 6.959 -15.257 -6.198 1.00 52.34 102 LEU A CA 1
ATOM 794 C C . LEU A 1 102 ? 7.281 -16.745 -6.034 1.00 52.34 102 LEU A C 1
ATOM 796 O O . LEU A 1 102 ? 6.840 -17.596 -6.802 1.00 52.34 102 LEU A O 1
ATOM 800 N N . SER A 1 103 ? 8.110 -17.060 -5.039 1.00 52.00 103 SER A N 1
ATOM 801 C CA . SER A 1 103 ? 8.138 -18.425 -4.519 1.00 52.00 103 SER A CA 1
ATOM 802 C C . SER A 1 103 ? 6.703 -18.795 -4.109 1.00 52.00 103 SER A C 1
ATOM 804 O O . SER A 1 103 ? 6.005 -17.925 -3.581 1.00 52.00 103 SER A O 1
ATOM 806 N N . PRO A 1 104 ? 6.249 -20.049 -4.277 1.00 50.31 104 PRO A N 1
ATOM 807 C CA . PRO A 1 104 ? 4.985 -20.526 -3.703 1.00 50.31 104 PRO A CA 1
ATOM 808 C C . PRO A 1 104 ? 4.827 -20.140 -2.219 1.00 50.31 104 PRO A C 1
ATOM 810 O O . PRO A 1 104 ? 3.726 -19.854 -1.758 1.00 50.31 104 PRO A O 1
ATOM 813 N N . THR A 1 105 ? 5.956 -19.989 -1.514 1.00 53.56 105 THR A N 1
ATOM 814 C CA . THR A 1 105 ? 6.035 -19.545 -0.117 1.00 53.56 105 THR A CA 1
ATOM 815 C C . THR A 1 105 ? 5.623 -18.094 0.139 1.00 53.56 105 THR A C 1
ATOM 817 O O . THR A 1 105 ? 5.510 -17.703 1.298 1.00 53.56 105 THR A O 1
ATOM 820 N N . PHE A 1 106 ? 5.421 -17.273 -0.900 1.00 57.69 106 PHE A N 1
ATOM 821 C CA . PHE A 1 106 ? 4.897 -15.911 -0.760 1.00 57.69 106 PHE A CA 1
ATOM 822 C C . PHE A 1 106 ? 3.550 -15.930 -0.033 1.00 57.69 106 PHE A C 1
ATOM 824 O O . PHE A 1 106 ? 3.332 -15.137 0.879 1.00 57.69 106 PHE A O 1
ATOM 831 N N . LEU A 1 107 ? 2.687 -16.887 -0.398 1.00 58.84 107 LEU A N 1
ATOM 832 C CA . LEU A 1 107 ? 1.341 -17.034 0.154 1.00 58.84 107 LEU A CA 1
ATOM 833 C C . LEU A 1 107 ? 1.284 -17.876 1.428 1.00 58.84 107 LEU A C 1
ATOM 835 O O . LEU A 1 107 ? 0.376 -17.668 2.230 1.00 58.84 107 LEU A O 1
ATOM 839 N N . ASP A 1 108 ? 2.271 -18.745 1.673 1.00 58.50 108 ASP A N 1
ATOM 840 C CA . ASP A 1 108 ? 2.319 -19.617 2.863 1.00 58.50 108 ASP A CA 1
ATOM 841 C C . ASP A 1 108 ? 2.226 -18.837 4.183 1.00 58.50 108 ASP A C 1
ATOM 843 O O . ASP A 1 108 ? 1.802 -19.362 5.211 1.00 58.50 108 ASP A O 1
ATOM 847 N N . ASN A 1 109 ? 2.609 -17.560 4.166 1.00 57.72 109 ASN A N 1
ATOM 848 C CA . ASN A 1 109 ? 2.596 -16.690 5.332 1.00 57.72 109 ASN A CA 1
ATOM 849 C C . ASN A 1 109 ? 1.446 -15.661 5.342 1.00 57.72 109 ASN A C 1
ATOM 851 O O . ASN A 1 109 ? 1.358 -14.881 6.292 1.00 57.72 109 ASN A O 1
ATOM 855 N N . CYS A 1 110 ? 0.577 -15.651 4.328 1.00 63.78 110 CYS A N 1
ATOM 856 C CA . CYS A 1 110 ? -0.556 -14.736 4.182 1.00 63.78 110 CYS A CA 1
ATOM 857 C C . CYS A 1 110 ? -1.860 -15.364 4.698 1.00 63.78 110 CYS A C 1
ATOM 859 O O . CYS A 1 110 ? -2.743 -15.718 3.922 1.00 63.78 110 CYS A O 1
ATOM 861 N N . THR A 1 111 ? -2.019 -15.506 6.013 1.00 67.31 111 THR A N 1
ATOM 862 C CA . THR A 1 111 ? -3.162 -16.252 6.579 1.00 67.31 111 THR A CA 1
ATOM 863 C C . THR A 1 111 ? -4.524 -15.561 6.446 1.00 67.31 111 THR A C 1
ATOM 865 O O . THR A 1 111 ? -5.539 -16.199 6.704 1.00 67.31 111 THR A O 1
ATOM 868 N N . GLN A 1 112 ? -4.560 -14.279 6.062 1.00 66.38 112 GLN A N 1
ATOM 869 C CA . GLN A 1 112 ? -5.778 -13.457 6.018 1.00 66.38 112 GLN A CA 1
ATOM 870 C C . GLN A 1 112 ? -6.172 -12.991 4.607 1.00 66.38 112 GLN A C 1
ATOM 872 O O . GLN A 1 112 ? -7.175 -12.289 4.468 1.00 66.38 112 GLN A O 1
ATOM 877 N N . ILE A 1 113 ? -5.410 -13.354 3.566 1.00 67.88 113 ILE A N 1
ATOM 878 C CA . ILE A 1 113 ? -5.732 -12.951 2.190 1.00 67.88 113 ILE A CA 1
ATOM 879 C C . ILE A 1 113 ? -6.975 -13.707 1.723 1.00 67.88 113 ILE A C 1
ATOM 881 O O . ILE A 1 113 ? -7.005 -14.934 1.708 1.00 67.88 113 ILE A O 1
ATOM 885 N N . THR A 1 114 ? -7.991 -12.956 1.313 1.00 67.38 114 THR A N 1
ATOM 886 C CA . THR A 1 114 ? -9.255 -13.467 0.776 1.00 67.38 114 THR A CA 1
ATOM 887 C C . THR A 1 114 ? -9.360 -13.287 -0.734 1.00 67.38 114 THR A C 1
ATOM 889 O O . THR A 1 114 ? -10.143 -13.987 -1.370 1.00 67.38 114 THR A O 1
ATOM 892 N N . SER A 1 115 ? -8.574 -12.376 -1.316 1.00 68.75 115 SER A N 1
ATOM 893 C CA . SER A 1 115 ? -8.553 -12.126 -2.757 1.00 68.75 115 SER A CA 1
ATOM 894 C C . SER A 1 115 ? -7.149 -11.766 -3.233 1.00 68.75 115 SER A C 1
ATOM 896 O O . SER A 1 115 ? -6.527 -10.834 -2.718 1.00 68.75 115 SER A O 1
ATOM 898 N N . LEU A 1 116 ? -6.677 -12.497 -4.242 1.00 71.00 116 LEU A N 1
ATOM 899 C CA . LEU A 1 116 ? -5.412 -12.271 -4.933 1.00 71.00 116 LEU A CA 1
ATOM 900 C C . LEU A 1 116 ? -5.676 -12.278 -6.437 1.00 71.00 116 LEU A C 1
ATOM 902 O O . LEU A 1 116 ? -5.970 -13.332 -6.999 1.00 71.00 116 LEU A O 1
ATOM 906 N N . ASP A 1 117 ? -5.517 -11.126 -7.084 1.00 66.44 117 ASP A N 1
ATOM 907 C CA . ASP A 1 117 ? -5.534 -11.054 -8.545 1.00 66.44 117 ASP A CA 1
ATOM 908 C C . ASP A 1 117 ? -4.107 -11.184 -9.082 1.00 66.44 117 ASP A C 1
ATOM 910 O O . ASP A 1 117 ? -3.275 -10.282 -8.938 1.00 66.44 117 ASP A O 1
ATOM 914 N N . HIS A 1 118 ? -3.834 -12.328 -9.711 1.00 55.47 118 HIS A N 1
ATOM 915 C CA . HIS A 1 118 ? -2.611 -12.603 -10.456 1.00 55.47 118 HIS A CA 1
ATOM 916 C C . HIS A 1 118 ? -2.998 -13.017 -11.880 1.00 55.47 118 HIS A C 1
ATOM 918 O O . HIS A 1 118 ? -3.167 -14.204 -12.162 1.00 5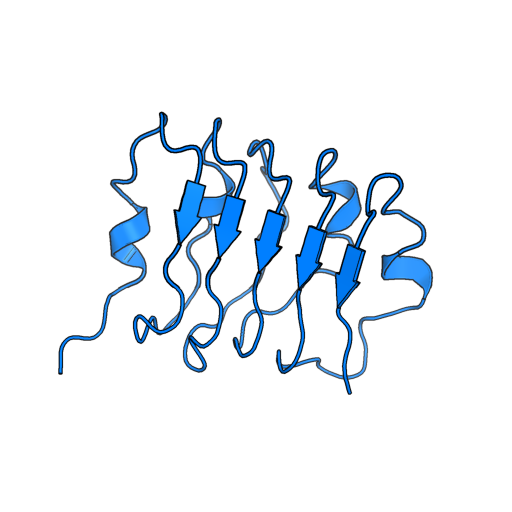5.47 118 HIS A O 1
ATOM 924 N N . PHE A 1 119 ? -3.139 -12.052 -12.788 1.00 38.44 119 PHE A N 1
ATOM 925 C CA . PHE A 1 119 ? -3.288 -12.354 -14.210 1.00 38.44 119 PHE A CA 1
ATOM 926 C C . PHE A 1 119 ? -1.965 -12.118 -14.935 1.00 38.44 119 PHE A C 1
ATOM 928 O O . PHE A 1 119 ? -1.285 -11.113 -14.735 1.00 38.44 119 PHE A O 1
ATOM 935 N N . LYS A 1 120 ? -1.585 -13.162 -15.668 1.00 40.28 120 LYS A N 1
ATOM 936 C CA . LYS A 1 120 ? -0.352 -13.316 -16.432 1.00 40.28 120 LYS A CA 1
ATOM 937 C C . LYS A 1 120 ? -0.451 -12.577 -17.759 1.00 40.28 120 LYS A C 1
ATOM 939 O O . LYS A 1 120 ? -1.566 -12.586 -18.327 1.00 40.28 120 LYS A O 1
#

pLDDT: mean 75.75, std 14.4, range [38.44, 94.0]